Protein AF-A0A4V1UY03-F1 (afdb_monomer_lite)

Foldseek 3Di:
DDDDDDDDPDDDDDDDDDDDDDDDDDDDDDDDPPPPPPPVVNVVVVVLVVLVVVLLVLLVVVLVVVCVVPVVCNVVSVVVNVVVVVCCVPPNDSVNSVVSVVVSVVVVVVD

Sequence (111 aa):
MQYQTFMPWGNLQPAPSRSRGSRFGMPGEYGNPSFGVADPCEDLEERAALRWRSTVLRLSDHFTTAAASHPALAPILMEALGNALEQLLLFGRACDLDLLEEWLDIELNSM

Secondary structure (DSSP, 8-state):
------------PPPP-----------------------HHHHHHHHHHHHHHHHHHHHHHHHHHHHHH-GGGHHHHHHHHHHHHHHHHHH--HHHHHHHHHHHHHHHHH-

Structure (mmCIF, N/CA/C/O backbone):
data_AF-A0A4V1UY03-F1
#
_entry.id   AF-A0A4V1UY03-F1
#
loop_
_atom_site.group_PDB
_atom_site.id
_atom_site.type_symbol
_atom_site.label_atom_id
_atom_site.label_alt_id
_atom_site.label_comp_id
_atom_site.label_asym_id
_atom_site.label_entity_id
_atom_site.label_seq_id
_atom_site.pdbx_PDB_ins_code
_atom_site.Cartn_x
_atom_site.Cartn_y
_atom_site.Cartn_z
_atom_site.occupancy
_atom_site.B_iso_or_equiv
_atom_site.auth_seq_id
_atom_site.auth_comp_id
_atom_site.auth_asym_id
_atom_site.auth_atom_id
_atom_site.pdbx_PDB_model_num
ATOM 1 N N . MET A 1 1 ? 42.911 -3.764 23.937 1.00 41.59 1 MET A N 1
ATOM 2 C CA . MET A 1 1 ? 43.260 -3.970 22.517 1.00 41.59 1 MET A CA 1
ATOM 3 C C . MET A 1 1 ? 43.001 -2.662 21.792 1.00 41.59 1 MET A C 1
ATOM 5 O O . MET A 1 1 ? 41.868 -2.205 21.792 1.00 41.59 1 MET A O 1
ATOM 9 N N . GLN A 1 2 ? 44.064 -2.014 21.317 1.00 41.25 2 GLN A N 1
ATOM 10 C CA . GLN A 1 2 ? 44.018 -0.772 20.543 1.00 41.25 2 GLN A CA 1
ATOM 11 C C . GLN A 1 2 ? 44.034 -1.155 19.061 1.00 41.25 2 GLN A C 1
ATOM 13 O O . GLN A 1 2 ? 44.902 -1.932 18.665 1.00 41.25 2 GLN A O 1
ATOM 18 N N . TYR A 1 3 ? 43.104 -0.635 18.261 1.00 45.00 3 TYR A N 1
ATOM 19 C CA . TYR A 1 3 ? 43.168 -0.754 16.805 1.00 45.00 3 TYR A CA 1
ATOM 20 C C . TYR A 1 3 ? 43.557 0.590 16.197 1.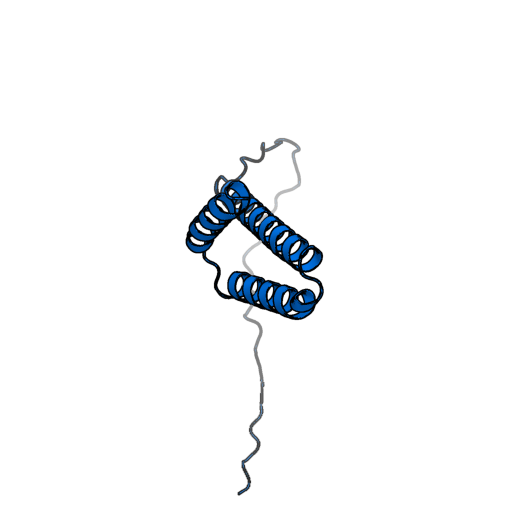00 45.00 3 TYR A C 1
ATOM 22 O O . TYR A 1 3 ? 43.054 1.643 16.585 1.00 45.00 3 TYR A O 1
ATOM 30 N N . GLN A 1 4 ? 44.537 0.502 15.304 1.00 44.59 4 GLN A N 1
ATOM 31 C CA . GLN A 1 4 ? 45.248 1.587 14.652 1.00 44.59 4 GLN A CA 1
ATOM 32 C C . GLN A 1 4 ? 44.372 2.366 13.667 1.00 44.59 4 GLN A C 1
ATOM 34 O O . GLN A 1 4 ? 43.564 1.807 12.930 1.00 44.59 4 GLN A O 1
ATOM 39 N N . THR A 1 5 ? 44.638 3.666 13.626 1.00 51.16 5 THR A N 1
ATOM 40 C CA . THR A 1 5 ? 44.282 4.626 12.583 1.00 51.16 5 THR A CA 1
ATOM 41 C C . THR A 1 5 ? 44.850 4.228 11.217 1.00 51.16 5 THR A C 1
ATOM 43 O O . THR A 1 5 ? 46.047 3.965 11.107 1.00 51.16 5 THR A O 1
ATOM 46 N N . PHE A 1 6 ? 44.034 4.311 10.162 1.00 38.25 6 PHE A N 1
ATOM 47 C CA . PHE A 1 6 ? 44.515 4.458 8.785 1.00 38.25 6 PHE A CA 1
ATOM 48 C C . PHE A 1 6 ? 43.572 5.380 7.991 1.00 38.25 6 PHE A C 1
ATOM 50 O O . PHE A 1 6 ? 42.432 5.034 7.700 1.00 38.25 6 PHE A O 1
ATOM 57 N N . MET A 1 7 ? 44.056 6.575 7.654 1.00 50.88 7 MET A N 1
ATOM 58 C CA . MET A 1 7 ? 43.603 7.387 6.516 1.00 50.88 7 MET A CA 1
ATOM 59 C C . MET A 1 7 ? 44.858 7.646 5.670 1.00 50.88 7 MET A C 1
ATOM 61 O O . MET A 1 7 ? 45.923 7.839 6.264 1.00 50.88 7 MET A O 1
ATOM 65 N N . PRO A 1 8 ? 44.786 7.635 4.323 1.00 47.75 8 PRO A N 1
ATOM 66 C CA . PRO A 1 8 ? 44.469 8.886 3.626 1.00 47.75 8 PRO A CA 1
ATOM 67 C C . PRO A 1 8 ? 43.743 8.707 2.275 1.00 47.75 8 PRO A C 1
ATOM 69 O O . PRO A 1 8 ? 44.220 8.016 1.377 1.00 47.75 8 PRO A O 1
ATOM 72 N N . TRP A 1 9 ? 42.651 9.447 2.066 1.00 45.97 9 TRP A N 1
ATOM 73 C CA . TRP A 1 9 ? 42.209 9.808 0.714 1.00 45.97 9 TRP A CA 1
ATOM 74 C C . TRP A 1 9 ? 43.135 10.908 0.181 1.00 45.97 9 TRP A C 1
ATOM 76 O O . TRP A 1 9 ? 42.843 12.098 0.270 1.00 45.97 9 TRP A O 1
ATOM 86 N N . GLY A 1 10 ? 44.306 10.494 -0.302 1.00 39.38 10 GLY A N 1
ATOM 87 C CA . GLY A 1 10 ? 45.231 11.324 -1.059 1.00 39.38 10 GLY A CA 1
ATOM 88 C C . GLY A 1 10 ? 45.064 11.087 -2.560 1.00 39.38 10 GLY A C 1
ATOM 89 O O . GLY A 1 10 ? 45.172 9.957 -3.021 1.00 39.38 10 GLY A O 1
ATOM 90 N N . ASN A 1 11 ? 44.879 12.179 -3.304 1.00 50.97 11 ASN A N 1
ATOM 91 C CA . ASN A 1 11 ? 45.186 12.333 -4.731 1.00 50.97 11 ASN A CA 1
ATOM 92 C C . ASN A 1 11 ? 44.373 11.506 -5.744 1.00 50.97 11 ASN A C 1
ATOM 94 O O . ASN A 1 11 ? 44.907 10.621 -6.410 1.00 50.97 11 ASN A O 1
ATOM 98 N N . LEU A 1 12 ? 43.126 11.909 -6.002 1.00 47.72 12 LEU A N 1
ATOM 99 C CA . LEU A 1 12 ? 42.528 11.693 -7.325 1.00 47.72 12 LEU A CA 1
ATOM 100 C C . LEU A 1 12 ? 42.958 12.842 -8.251 1.00 47.72 12 LEU A C 1
ATOM 102 O O . LEU A 1 12 ? 42.433 13.951 -8.182 1.00 47.72 12 LEU A O 1
ATOM 106 N N . GLN A 1 13 ? 43.967 12.581 -9.085 1.00 51.75 13 GLN A N 1
ATOM 107 C CA . GLN A 1 13 ? 44.344 13.442 -10.211 1.00 51.75 13 GLN A CA 1
ATOM 108 C C . GLN A 1 13 ? 43.177 13.543 -11.213 1.00 51.75 13 GLN A C 1
ATOM 110 O O . GLN A 1 13 ? 42.614 12.509 -11.575 1.00 51.75 13 GLN A O 1
ATOM 115 N N . PRO A 1 14 ? 42.833 14.734 -11.738 1.00 51.75 14 PRO A N 1
ATOM 116 C CA . PRO A 1 14 ? 41.970 14.824 -12.910 1.00 51.75 14 PRO A CA 1
ATOM 117 C C . PRO A 1 14 ? 42.729 14.371 -14.170 1.00 51.75 14 PRO A C 1
ATOM 119 O O . PRO A 1 14 ? 43.895 14.714 -14.374 1.00 51.75 14 PRO A O 1
ATOM 122 N N . ALA A 1 15 ? 42.058 13.582 -15.012 1.00 49.19 15 ALA A N 1
ATOM 123 C CA . ALA A 1 15 ? 42.588 13.060 -16.271 1.00 49.19 15 ALA A CA 1
ATOM 124 C C . ALA A 1 15 ? 43.007 14.188 -17.247 1.00 49.19 15 ALA A C 1
ATOM 126 O O . ALA A 1 15 ? 42.373 15.247 -17.269 1.00 49.19 15 ALA A O 1
ATOM 127 N N . PRO A 1 16 ? 44.046 13.986 -18.082 1.00 46.06 16 PRO A N 1
ATOM 128 C CA . PRO A 1 16 ? 44.552 15.024 -18.971 1.00 46.06 16 PRO A CA 1
ATOM 129 C C . PRO A 1 16 ? 43.567 15.367 -20.097 1.00 46.06 16 PRO A C 1
ATOM 131 O O . PRO A 1 16 ? 43.056 14.503 -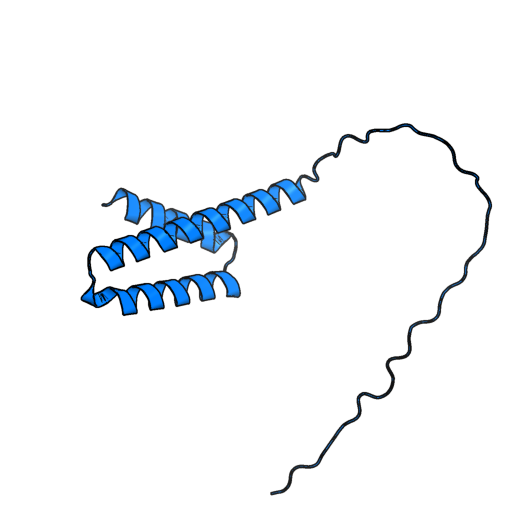20.813 1.00 46.06 16 PRO A O 1
ATOM 134 N N . SER A 1 17 ? 43.364 16.670 -20.278 1.00 46.47 17 SER A N 1
ATOM 135 C CA . SER A 1 17 ? 42.612 17.299 -21.357 1.00 46.47 17 SER A CA 1
ATOM 136 C C . SER A 1 17 ? 43.271 17.030 -22.712 1.00 46.47 17 SER A C 1
ATOM 138 O O . SER A 1 17 ? 44.363 17.504 -23.021 1.00 46.47 17 SER A O 1
ATOM 140 N N . ARG A 1 18 ? 42.590 16.259 -23.566 1.00 42.03 18 ARG A N 1
ATOM 141 C CA . ARG A 1 18 ? 43.034 16.007 -24.939 1.00 42.03 18 ARG A CA 1
ATOM 142 C C . ARG A 1 18 ? 42.585 17.158 -25.837 1.00 42.03 18 ARG A C 1
ATOM 144 O O . ARG A 1 18 ? 41.465 17.177 -26.336 1.00 42.03 18 ARG A O 1
ATOM 151 N N . SER A 1 19 ? 43.474 18.119 -26.052 1.00 46.69 19 SER A N 1
ATOM 152 C CA . SER A 1 19 ? 43.321 19.154 -27.075 1.00 46.69 19 SER A CA 1
ATOM 153 C C . SER A 1 19 ? 43.442 18.519 -28.465 1.00 46.69 19 SER 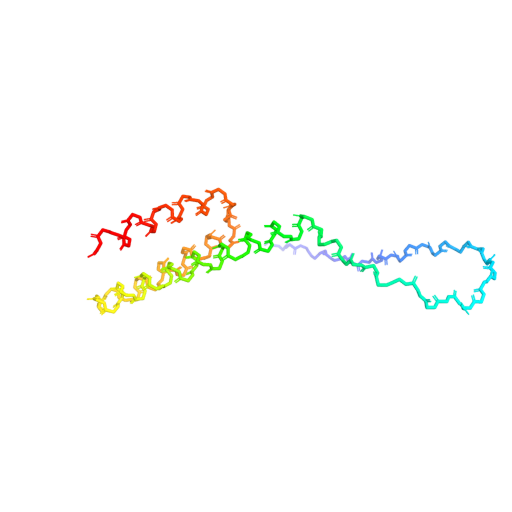A C 1
ATOM 155 O O . SER A 1 19 ? 44.483 17.952 -28.802 1.00 46.69 19 SER A O 1
ATOM 157 N N . ARG A 1 20 ? 42.408 18.630 -29.306 1.00 44.28 20 ARG A N 1
ATOM 158 C CA . ARG A 1 20 ? 42.534 18.368 -30.746 1.00 44.28 20 ARG A CA 1
ATOM 159 C C . ARG A 1 20 ? 41.754 19.403 -31.553 1.00 44.28 20 ARG A C 1
ATOM 161 O O . ARG A 1 20 ? 40.549 19.298 -31.704 1.00 44.28 20 ARG A O 1
ATOM 168 N N . GLY A 1 21 ? 42.502 20.369 -32.081 1.00 39.38 21 GLY A N 1
ATOM 169 C CA . GLY A 1 21 ? 42.364 20.850 -33.458 1.00 39.38 21 GLY A CA 1
ATOM 170 C C . GL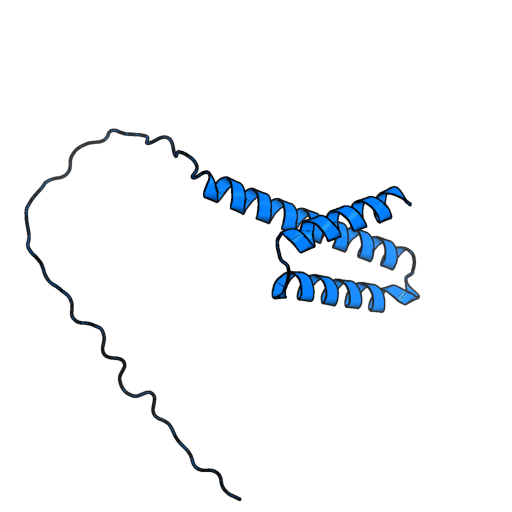Y A 1 21 ? 41.060 21.537 -33.866 1.00 39.38 21 GLY A C 1
ATOM 171 O O . GLY A 1 21 ? 40.159 20.909 -34.401 1.00 39.38 21 GLY A O 1
ATOM 172 N N . SER A 1 22 ? 41.077 22.860 -33.725 1.00 48.16 22 SER A N 1
ATOM 173 C CA . SER A 1 22 ? 40.411 23.884 -34.543 1.00 48.16 22 SER A CA 1
ATOM 174 C C . SER A 1 22 ? 40.010 23.481 -35.979 1.00 48.16 22 SER A C 1
ATOM 176 O O . SER A 1 22 ? 40.867 23.046 -36.753 1.00 48.16 22 SER A O 1
ATOM 178 N N . ARG A 1 23 ? 38.762 23.778 -36.384 1.00 45.34 23 ARG A N 1
ATOM 179 C CA . ARG A 1 23 ? 38.454 24.333 -37.718 1.00 45.34 23 ARG A CA 1
ATOM 180 C C . ARG A 1 23 ? 37.103 25.074 -37.717 1.00 45.34 23 ARG A C 1
ATOM 182 O O . ARG A 1 23 ? 36.094 24.546 -37.274 1.00 45.34 23 ARG A O 1
ATOM 189 N N . PHE A 1 24 ? 37.149 26.306 -38.216 1.00 46.75 24 PHE A N 1
ATOM 190 C CA . PHE A 1 24 ? 36.071 27.266 -38.474 1.00 46.75 24 PHE A CA 1
ATOM 191 C C . PHE A 1 24 ? 34.762 26.696 -39.063 1.00 46.75 24 PHE A C 1
ATOM 193 O O . PHE A 1 24 ? 34.807 25.881 -39.982 1.00 46.75 24 PHE A O 1
ATOM 200 N N . GLY A 1 25 ? 33.631 27.278 -38.638 1.00 37.41 25 GLY A N 1
ATOM 201 C CA . GLY A 1 25 ? 32.326 27.258 -39.315 1.00 37.41 25 GLY A CA 1
ATOM 202 C C . GLY A 1 25 ? 31.309 28.159 -38.590 1.00 37.41 25 GLY A C 1
ATOM 203 O O . GLY A 1 25 ? 30.967 27.890 -37.446 1.00 37.41 25 GLY A O 1
ATOM 204 N N . MET A 1 26 ? 30.904 29.260 -39.230 1.00 44.62 26 MET A N 1
ATOM 205 C CA . MET A 1 26 ? 29.941 30.284 -38.770 1.00 44.62 26 MET A CA 1
ATOM 206 C C . MET A 1 26 ? 28.490 29.754 -38.635 1.00 44.62 26 MET A C 1
ATOM 208 O O . MET A 1 26 ? 28.194 28.693 -39.184 1.00 44.62 26 MET A O 1
ATOM 212 N N . PRO A 1 27 ? 27.578 30.483 -37.949 1.00 48.69 27 PRO A N 1
ATOM 213 C CA . PRO A 1 27 ? 26.224 30.027 -37.641 1.00 48.69 27 PRO A CA 1
ATOM 214 C C . PRO A 1 27 ? 25.237 30.294 -38.791 1.00 48.69 27 PRO A C 1
ATOM 216 O O . PRO A 1 27 ? 25.101 31.417 -39.271 1.00 48.69 27 PRO A O 1
ATOM 219 N N . GLY A 1 28 ? 24.517 29.252 -39.182 1.00 41.59 28 GLY A N 1
ATOM 220 C CA . GLY A 1 28 ? 23.368 29.232 -40.090 1.00 41.59 28 GLY A CA 1
ATOM 221 C C . GLY A 1 28 ? 22.902 27.774 -40.140 1.00 41.59 28 GLY A C 1
ATOM 222 O O . GLY A 1 28 ? 23.734 26.880 -40.100 1.00 41.59 28 GLY A O 1
ATOM 223 N N . GLU A 1 29 ? 21.636 27.399 -40.104 1.00 41.47 29 GLU A N 1
ATOM 224 C CA . GLU A 1 29 ? 20.386 28.076 -40.398 1.00 41.47 29 GLU A CA 1
ATOM 225 C C . GLU A 1 29 ? 19.284 27.410 -39.556 1.00 41.47 29 GLU A C 1
ATOM 227 O O . GLU A 1 29 ? 19.388 26.251 -39.150 1.00 41.47 29 GLU A O 1
ATOM 232 N N . TYR A 1 30 ? 18.211 28.154 -39.302 1.00 52.69 30 TYR A N 1
ATOM 233 C CA . TYR A 1 30 ? 16.942 27.619 -38.825 1.00 52.69 30 TYR A CA 1
ATOM 234 C C . TYR A 1 30 ? 16.407 26.587 -39.824 1.00 52.69 30 TYR A C 1
ATOM 236 O O . TYR A 1 30 ? 16.205 26.925 -40.988 1.00 52.69 30 TYR A O 1
ATOM 244 N N . GLY A 1 31 ? 16.112 25.364 -39.375 1.00 39.81 31 GLY A N 1
ATOM 245 C CA . GLY A 1 31 ? 15.377 24.421 -40.218 1.00 39.81 31 GLY A CA 1
ATOM 246 C C . GLY A 1 31 ? 15.482 22.950 -39.842 1.00 39.81 31 GLY A C 1
ATOM 247 O O . GLY A 1 31 ? 16.007 22.168 -40.623 1.00 39.81 31 GLY A O 1
ATOM 248 N N . ASN A 1 32 ? 14.932 22.557 -38.692 1.00 44.34 32 ASN A N 1
ATOM 249 C CA . ASN A 1 32 ? 14.082 21.363 -38.633 1.00 44.34 32 ASN A CA 1
ATOM 250 C C . ASN A 1 32 ? 13.370 21.306 -37.274 1.00 44.34 32 ASN A C 1
ATOM 252 O O . ASN A 1 32 ? 14.051 21.186 -36.254 1.00 44.34 32 ASN A O 1
ATOM 256 N N . PRO A 1 33 ? 12.027 21.341 -37.202 1.00 45.12 33 PRO A N 1
ATOM 257 C CA . 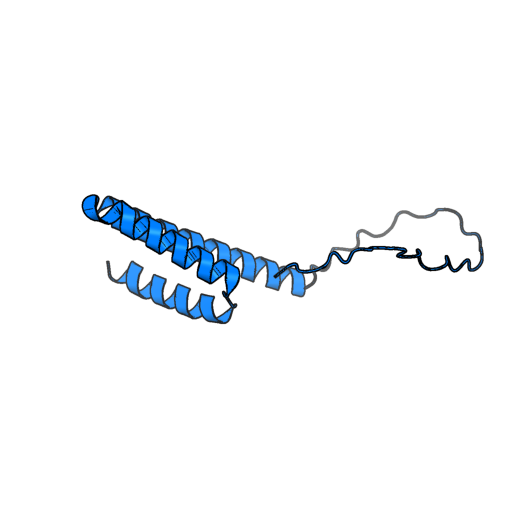PRO A 1 33 ? 11.355 20.678 -36.106 1.00 45.12 33 PRO A CA 1
ATOM 258 C C . PRO A 1 33 ? 11.535 19.186 -36.379 1.00 45.12 33 PRO A C 1
ATOM 260 O O . PRO A 1 33 ? 10.730 18.567 -37.075 1.00 45.12 33 PRO A O 1
ATOM 263 N N . SER A 1 34 ? 12.640 18.620 -35.893 1.00 48.47 34 SER A N 1
ATOM 264 C CA . SER A 1 34 ? 12.717 17.181 -35.693 1.00 48.47 34 SER A CA 1
ATOM 265 C C . SER A 1 34 ? 11.542 16.849 -34.787 1.00 48.47 34 SER A C 1
ATOM 267 O O . SER A 1 34 ? 11.584 17.126 -33.590 1.00 48.47 34 SER A O 1
ATOM 269 N N . PHE A 1 35 ? 10.453 16.363 -35.385 1.00 47.50 35 PHE A N 1
ATOM 270 C CA . PHE A 1 35 ? 9.415 15.644 -34.673 1.00 47.50 35 PHE A CA 1
ATOM 271 C C . PHE A 1 35 ? 10.161 14.669 -33.775 1.00 47.50 35 PHE A C 1
ATOM 273 O O . PHE A 1 35 ? 10.898 13.822 -34.283 1.00 47.50 35 PHE A O 1
ATOM 280 N N . GLY A 1 36 ? 10.061 14.883 -32.462 1.00 49.47 36 GLY A N 1
ATOM 281 C CA . GLY A 1 36 ? 10.586 13.956 -31.480 1.00 49.47 36 GLY A CA 1
ATOM 282 C C . GLY A 1 36 ? 9.947 12.618 -31.788 1.00 49.47 36 GLY A C 1
ATOM 283 O O . GLY A 1 36 ? 8.759 12.424 -31.543 1.00 49.47 36 GLY A O 1
ATOM 284 N N . VAL A 1 37 ? 10.708 11.738 -32.430 1.00 54.25 37 VAL A N 1
ATOM 285 C CA . VAL A 1 37 ? 10.395 10.322 -32.433 1.00 54.25 37 VAL A CA 1
ATOM 286 C C . VAL A 1 37 ? 10.577 9.965 -30.972 1.00 54.25 37 VAL A C 1
ATOM 288 O O . VAL A 1 37 ? 11.716 9.887 -30.521 1.00 54.25 37 VAL A O 1
ATOM 291 N N . ALA A 1 38 ? 9.468 9.931 -30.225 1.00 55.09 38 ALA A N 1
ATOM 292 C CA . ALA A 1 38 ? 9.461 9.422 -28.864 1.00 55.09 38 ALA A CA 1
ATOM 293 C C . ALA A 1 38 ? 10.227 8.105 -28.916 1.00 55.09 38 ALA A C 1
ATOM 295 O O . ALA A 1 38 ? 9.913 7.237 -29.741 1.00 55.09 38 ALA A O 1
ATOM 296 N N . ASP A 1 39 ? 11.324 8.035 -28.169 1.00 54.50 39 ASP A N 1
ATOM 297 C CA . ASP A 1 39 ? 12.143 6.841 -28.169 1.00 54.50 39 ASP A CA 1
ATOM 298 C C . ASP A 1 39 ? 11.219 5.738 -27.632 1.00 54.50 39 ASP A C 1
ATOM 300 O O . ASP A 1 39 ? 10.690 5.891 -26.529 1.00 54.50 39 ASP A O 1
ATOM 304 N N . PRO A 1 40 ? 10.942 4.643 -28.365 1.00 57.56 40 PRO A N 1
ATOM 305 C CA . PRO A 1 40 ? 10.016 3.605 -27.899 1.00 57.56 40 PRO A CA 1
ATOM 306 C C . PRO A 1 40 ? 10.436 3.003 -26.545 1.00 57.56 40 PRO A C 1
ATOM 308 O O . PRO A 1 40 ? 9.647 2.318 -25.898 1.00 57.56 40 PRO A O 1
ATOM 311 N N . CYS A 1 41 ? 11.677 3.261 -26.116 1.00 57.03 41 CYS A N 1
ATOM 312 C CA . CYS A 1 41 ? 12.190 2.977 -24.784 1.00 57.03 41 CYS A CA 1
ATOM 313 C C . CYS A 1 41 ? 11.630 3.914 -23.691 1.00 57.03 41 CYS A C 1
ATOM 315 O O . CYS A 1 41 ? 11.260 3.418 -22.630 1.00 57.03 41 CYS A O 1
ATOM 317 N N . GLU A 1 42 ? 11.510 5.226 -23.939 1.00 59.88 42 GLU A N 1
ATOM 318 C CA . GLU A 1 42 ? 10.909 6.184 -22.989 1.00 59.88 42 GLU A CA 1
ATOM 319 C C . GLU A 1 42 ? 9.431 5.854 -22.746 1.00 59.88 42 GLU A C 1
ATOM 321 O O . GLU A 1 42 ? 8.986 5.809 -21.599 1.00 59.88 42 GLU A O 1
ATOM 326 N N . ASP A 1 43 ? 8.698 5.493 -23.804 1.00 68.56 43 ASP A N 1
ATOM 327 C CA . ASP A 1 43 ? 7.291 5.081 -23.705 1.00 68.56 43 ASP A CA 1
ATOM 328 C C . ASP A 1 43 ? 7.110 3.806 -22.853 1.00 68.56 43 ASP A C 1
ATOM 330 O O . ASP A 1 43 ? 6.085 3.622 -22.189 1.00 68.56 43 ASP A O 1
ATOM 334 N N . LEU A 1 44 ? 8.089 2.893 -22.857 1.00 66.38 44 LEU A N 1
ATOM 335 C CA . LEU A 1 44 ? 8.050 1.668 -22.049 1.00 66.38 44 LEU A CA 1
ATOM 336 C C . LEU A 1 44 ? 8.358 1.946 -20.573 1.00 66.38 44 LEU A C 1
ATOM 338 O O . LEU A 1 44 ? 7.681 1.399 -19.698 1.00 66.38 44 LEU A O 1
ATOM 342 N N . GLU A 1 45 ? 9.341 2.802 -20.293 1.00 74.25 45 GLU A N 1
ATOM 343 C CA . GLU A 1 45 ? 9.698 3.204 -18.929 1.00 74.25 45 GLU A CA 1
ATOM 344 C C . GLU A 1 45 ? 8.592 4.039 -18.275 1.00 74.25 45 GLU A C 1
ATOM 346 O O . GLU A 1 45 ? 8.228 3.785 -17.124 1.00 74.25 45 GLU A O 1
ATOM 351 N N . GLU A 1 46 ? 7.982 4.967 -19.017 1.00 79.31 46 GLU A N 1
ATOM 352 C CA . GLU A 1 46 ? 6.857 5.766 -18.529 1.00 79.31 46 GLU A CA 1
ATOM 353 C C . GLU A 1 46 ? 5.652 4.879 -18.196 1.00 79.31 46 GLU A C 1
ATOM 355 O O . GLU A 1 46 ? 5.059 4.992 -17.119 1.00 79.31 46 GLU A O 1
ATOM 360 N N . ARG A 1 47 ? 5.315 3.922 -19.069 1.00 80.38 47 ARG A N 1
ATOM 361 C CA . ARG A 1 47 ? 4.234 2.963 -18.799 1.00 80.38 47 ARG A CA 1
ATOM 362 C C . ARG A 1 47 ? 4.521 2.095 -17.582 1.00 80.38 47 ARG A C 1
ATOM 364 O O . ARG A 1 47 ? 3.608 1.856 -16.791 1.00 80.38 47 ARG A O 1
ATOM 371 N N . ALA A 1 48 ? 5.758 1.639 -17.406 1.00 78.12 48 ALA A N 1
ATOM 372 C CA . ALA A 1 48 ? 6.148 0.887 -16.219 1.00 78.12 48 ALA A CA 1
ATOM 373 C C . ALA A 1 48 ? 6.017 1.745 -14.949 1.00 78.12 48 ALA A C 1
ATOM 375 O O . ALA A 1 48 ? 5.442 1.288 -13.962 1.00 78.12 48 ALA A O 1
ATOM 376 N N . ALA A 1 49 ? 6.465 3.002 -14.985 1.00 81.00 49 ALA A N 1
ATOM 377 C CA . ALA A 1 49 ? 6.340 3.937 -13.869 1.00 81.00 49 ALA A CA 1
ATOM 378 C C . ALA A 1 49 ? 4.872 4.227 -13.506 1.00 81.00 49 ALA A C 1
ATOM 380 O O . ALA A 1 49 ? 4.515 4.277 -12.326 1.00 81.00 49 ALA A O 1
ATOM 381 N N . LEU A 1 50 ? 3.998 4.372 -14.507 1.00 86.12 50 LEU A N 1
ATOM 382 C CA . LEU A 1 50 ? 2.562 4.565 -14.298 1.00 86.12 50 LEU A CA 1
ATOM 383 C C . LEU A 1 50 ? 1.899 3.342 -13.660 1.00 86.12 50 LEU A C 1
ATOM 385 O O . LEU A 1 50 ? 1.080 3.510 -12.753 1.00 86.12 50 LEU A O 1
ATOM 389 N N . ARG A 1 51 ? 2.274 2.128 -14.080 1.00 86.44 51 ARG A N 1
ATOM 390 C CA . ARG A 1 51 ? 1.801 0.889 -13.445 1.00 86.44 51 ARG A CA 1
ATOM 391 C C . ARG A 1 51 ? 2.253 0.806 -11.990 1.00 86.44 51 ARG A C 1
ATOM 393 O O . ARG A 1 51 ? 1.413 0.684 -11.106 1.00 86.44 51 ARG A O 1
ATOM 400 N N . TRP A 1 52 ? 3.544 1.021 -11.727 1.00 85.12 52 TRP A N 1
ATOM 401 C CA . TRP A 1 52 ? 4.090 1.092 -10.366 1.00 85.12 52 TRP A CA 1
ATOM 402 C C . TRP A 1 52 ? 3.316 2.061 -9.475 1.00 85.12 52 TRP A C 1
ATOM 404 O O . TRP A 1 52 ? 2.896 1.712 -8.371 1.00 85.12 52 TRP A O 1
ATOM 414 N N . ARG A 1 53 ? 3.072 3.273 -9.977 1.00 88.81 53 ARG A N 1
ATOM 415 C CA . ARG A 1 53 ? 2.302 4.285 -9.258 1.00 88.81 53 ARG A CA 1
ATOM 416 C C . ARG A 1 53 ? 0.870 3.829 -8.983 1.00 88.81 53 ARG A C 1
ATOM 418 O O . ARG A 1 53 ? 0.378 4.038 -7.876 1.00 88.81 53 ARG A O 1
ATOM 425 N N . SER A 1 54 ? 0.200 3.239 -9.971 1.00 90.81 54 SER A N 1
ATOM 426 C CA . SER A 1 54 ? -1.170 2.742 -9.820 1.00 90.81 54 SER A CA 1
ATOM 427 C C . SER A 1 54 ? -1.254 1.670 -8.733 1.00 90.81 54 SER A 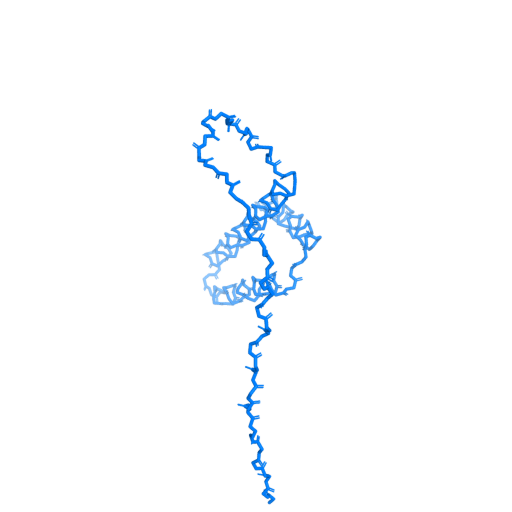C 1
ATOM 429 O O . SER A 1 54 ? -2.070 1.787 -7.820 1.00 90.81 54 SER A O 1
ATOM 431 N N . THR A 1 55 ? -0.355 0.690 -8.765 1.00 88.50 55 THR A N 1
ATOM 432 C CA . THR A 1 55 ? -0.309 -0.414 -7.800 1.00 88.50 55 THR A CA 1
ATOM 433 C C . THR A 1 55 ? -0.072 0.076 -6.376 1.00 88.50 55 THR A C 1
ATOM 435 O O . THR A 1 55 ? -0.787 -0.328 -5.460 1.00 88.50 55 THR A O 1
ATOM 438 N N . VAL A 1 56 ? 0.860 1.015 -6.180 1.00 90.06 56 VAL A N 1
ATOM 439 C CA . VAL A 1 56 ? 1.117 1.630 -4.865 1.00 90.06 56 VAL A CA 1
ATOM 440 C C . VAL A 1 56 ? -0.121 2.348 -4.327 1.00 90.06 56 VAL A C 1
ATOM 442 O O . VAL A 1 56 ? -0.458 2.197 -3.152 1.00 90.06 56 VAL A O 1
ATOM 445 N N . LEU A 1 57 ? -0.819 3.114 -5.169 1.00 92.56 57 LEU A N 1
ATOM 446 C CA . LEU A 1 57 ? -2.041 3.810 -4.760 1.00 92.56 57 LEU A CA 1
ATOM 447 C C . LEU A 1 57 ? -3.147 2.828 -4.368 1.00 92.56 57 LEU A C 1
ATOM 449 O O . LEU A 1 57 ? -3.771 3.012 -3.327 1.00 92.56 57 LEU A O 1
ATOM 453 N N . ARG A 1 58 ? -3.348 1.765 -5.154 1.00 93.06 58 ARG A N 1
ATOM 454 C CA . ARG A 1 58 ? -4.339 0.718 -4.864 1.00 93.06 58 ARG A CA 1
ATOM 455 C C . ARG A 1 58 ? -4.042 -0.013 -3.555 1.00 93.06 58 ARG A C 1
ATOM 457 O O . ARG A 1 58 ? -4.946 -0.212 -2.751 1.00 93.06 58 ARG A O 1
ATOM 464 N N . LEU A 1 59 ? -2.778 -0.360 -3.315 1.00 92.31 59 LEU A N 1
ATOM 465 C CA . LEU A 1 59 ? -2.344 -0.966 -2.056 1.00 92.31 59 LEU A CA 1
ATOM 466 C C . LEU A 1 59 ? -2.626 -0.023 -0.876 1.00 92.31 59 LEU A C 1
ATOM 468 O O . LEU A 1 59 ? -3.181 -0.431 0.140 1.00 92.31 59 LEU A O 1
ATOM 472 N N . SER A 1 60 ? -2.287 1.257 -1.034 1.00 93.56 60 SER A N 1
ATOM 473 C CA . SER A 1 60 ? -2.469 2.264 0.014 1.00 93.56 60 SER A CA 1
ATOM 474 C C . SER A 1 60 ? -3.946 2.455 0.366 1.00 93.56 60 SER A C 1
ATOM 476 O O . SER A 1 60 ? -4.293 2.539 1.545 1.00 93.56 60 SER A O 1
ATOM 478 N N . ASP A 1 61 ? -4.819 2.483 -0.642 1.00 94.25 61 ASP A N 1
ATOM 479 C CA . ASP A 1 61 ? -6.267 2.608 -0.469 1.00 94.25 61 ASP A CA 1
ATOM 480 C C . ASP A 1 61 ? -6.867 1.381 0.232 1.00 94.25 61 ASP A C 1
ATOM 482 O O . ASP A 1 61 ? -7.634 1.520 1.188 1.00 94.25 61 ASP A O 1
ATOM 486 N N . HIS A 1 62 ? -6.435 0.175 -0.155 1.00 92.19 62 HIS A N 1
ATOM 487 C CA . HIS A 1 62 ? -6.871 -1.071 0.475 1.00 92.19 62 HIS A CA 1
ATOM 488 C C . HIS A 1 62 ? -6.523 -1.108 1.972 1.00 92.19 62 HIS A C 1
ATOM 490 O O . HIS A 1 62 ? -7.395 -1.329 2.815 1.00 92.19 62 HIS A O 1
ATOM 496 N N . PHE A 1 63 ? -5.269 -0.816 2.330 1.00 94.06 63 PHE A N 1
ATOM 497 C CA . PHE A 1 63 ? -4.837 -0.787 3.731 1.00 94.06 63 PHE A CA 1
ATOM 498 C C . PHE A 1 63 ? -5.509 0.333 4.532 1.00 94.06 63 PHE A C 1
ATOM 500 O O . PHE A 1 63 ? -5.891 0.118 5.683 1.00 94.06 63 PHE A O 1
ATOM 507 N N . THR A 1 64 ? -5.711 1.506 3.928 1.00 93.75 64 THR A N 1
ATOM 508 C CA . THR A 1 64 ? -6.416 2.622 4.578 1.00 93.75 64 THR A CA 1
ATOM 509 C C . THR A 1 64 ? -7.879 2.264 4.848 1.00 93.75 64 THR A C 1
ATOM 511 O O . THR A 1 64 ? -8.384 2.511 5.943 1.00 93.75 64 THR A O 1
ATOM 514 N N . THR A 1 65 ? -8.546 1.608 3.897 1.00 94.31 65 THR A N 1
ATOM 515 C CA . THR A 1 65 ? -9.929 1.129 4.040 1.00 94.31 65 THR A CA 1
ATOM 516 C C . THR A 1 65 ? -10.041 0.037 5.106 1.00 94.31 65 THR A C 1
ATOM 518 O O . THR A 1 65 ? -10.935 0.077 5.959 1.00 94.31 65 THR A O 1
ATOM 521 N N . ALA A 1 66 ? -9.097 -0.907 5.128 1.00 92.19 66 ALA A N 1
ATOM 522 C CA . ALA A 1 66 ? -9.022 -1.937 6.159 1.00 92.19 66 ALA A CA 1
ATOM 523 C C . ALA A 1 66 ? -8.799 -1.332 7.557 1.00 92.19 66 ALA A C 1
ATOM 525 O O . ALA A 1 66 ? -9.457 -1.743 8.518 1.00 92.19 66 ALA A O 1
ATOM 526 N N . ALA A 1 67 ? -7.931 -0.320 7.667 1.00 94.62 67 ALA A N 1
ATOM 527 C CA . ALA A 1 67 ? -7.648 0.394 8.911 1.00 94.62 67 ALA A CA 1
ATOM 528 C C . ALA A 1 67 ? -8.851 1.212 9.401 1.00 94.62 67 ALA A C 1
ATOM 530 O O . ALA A 1 67 ? -9.134 1.223 10.600 1.00 94.62 67 ALA A O 1
ATOM 531 N N . ALA A 1 68 ? -9.594 1.842 8.487 1.00 94.44 68 ALA A N 1
ATOM 532 C CA . ALA A 1 68 ? -10.836 2.540 8.809 1.00 94.44 68 ALA A CA 1
ATOM 533 C C . ALA A 1 68 ? -11.920 1.576 9.322 1.00 94.44 68 ALA A C 1
ATOM 535 O O . ALA A 1 68 ? -12.649 1.904 10.258 1.00 94.44 68 ALA A O 1
ATOM 536 N N . SER A 1 69 ? -11.987 0.370 8.749 1.00 95.56 69 SER A N 1
ATOM 537 C CA . SER A 1 69 ? -12.939 -0.675 9.150 1.00 95.56 69 SER A CA 1
ATOM 538 C C . SER A 1 69 ? -12.564 -1.344 10.479 1.00 95.56 69 SER A C 1
ATOM 540 O O . SER A 1 69 ? -13.442 -1.794 11.214 1.00 95.56 69 SER A O 1
ATOM 542 N N . HIS A 1 70 ? -11.272 -1.372 10.825 1.00 94.00 70 HIS A N 1
ATOM 543 C CA . HIS A 1 70 ? -10.753 -1.989 12.049 1.00 94.00 70 HIS A CA 1
ATOM 544 C C . HIS A 1 70 ? -9.821 -1.033 12.816 1.00 94.00 70 HIS A C 1
ATOM 546 O O . HIS A 1 70 ? -8.603 -1.239 12.834 1.00 94.00 70 HIS A O 1
ATOM 552 N N . PRO A 1 71 ? -10.362 -0.024 13.532 1.00 93.75 71 PRO A N 1
ATOM 553 C CA . PRO A 1 71 ? -9.551 1.007 14.190 1.00 93.75 71 PRO A CA 1
ATOM 554 C C . PRO A 1 71 ? -8.529 0.459 15.194 1.00 93.75 71 PRO A C 1
ATOM 556 O O . PRO A 1 71 ? -7.440 1.006 15.338 1.00 93.75 71 PRO A O 1
ATOM 559 N N . ALA A 1 72 ? -8.852 -0.651 15.867 1.00 96.25 72 ALA A N 1
ATOM 560 C CA . ALA A 1 72 ? -7.947 -1.309 16.810 1.00 96.25 72 ALA A CA 1
ATOM 561 C C . ALA A 1 72 ? -6.704 -1.923 16.136 1.00 96.25 72 ALA A C 1
ATOM 563 O O . ALA A 1 72 ? -5.675 -2.085 16.785 1.00 96.25 72 ALA A O 1
ATOM 564 N N . LEU A 1 73 ? -6.794 -2.256 14.844 1.00 95.44 73 LEU A N 1
ATOM 565 C CA . LEU A 1 73 ? -5.708 -2.833 14.048 1.00 95.44 73 LEU A CA 1
ATOM 566 C C . LEU A 1 73 ? -5.019 -1.797 13.153 1.00 95.44 73 LEU A C 1
ATOM 568 O O . LEU A 1 73 ? -4.010 -2.119 12.531 1.00 95.44 73 LEU A O 1
ATOM 572 N N . ALA A 1 74 ? -5.518 -0.558 13.104 1.00 95.00 74 ALA A N 1
ATOM 573 C CA . ALA A 1 74 ? -4.985 0.492 12.242 1.00 95.00 74 ALA A CA 1
ATOM 574 C C . ALA A 1 74 ? -3.460 0.696 12.371 1.00 95.00 74 ALA A C 1
ATOM 576 O O . ALA A 1 74 ? -2.809 0.777 11.331 1.00 95.00 74 ALA A O 1
ATOM 577 N N . PRO A 1 75 ? -2.842 0.705 13.574 1.00 96.56 75 PRO A N 1
ATOM 578 C CA . PRO A 1 75 ? -1.387 0.836 13.683 1.00 96.56 75 PRO A CA 1
ATOM 579 C C . PRO A 1 75 ? -0.634 -0.303 12.985 1.00 96.56 75 PRO A C 1
ATOM 581 O O . PRO A 1 75 ? 0.318 -0.055 12.254 1.00 96.56 75 PRO A O 1
ATOM 584 N N . ILE A 1 76 ? -1.113 -1.538 13.160 1.00 96.81 76 ILE A N 1
ATOM 585 C CA . ILE A 1 76 ? -0.507 -2.745 12.581 1.00 96.81 76 ILE A CA 1
ATOM 586 C C . ILE A 1 76 ? -0.664 -2.734 11.058 1.00 96.81 76 ILE A C 1
ATOM 588 O O . ILE A 1 76 ? 0.274 -3.052 10.335 1.00 96.81 76 ILE A O 1
ATOM 592 N N . LEU A 1 77 ? -1.839 -2.340 10.563 1.00 95.12 77 LEU A N 1
ATOM 593 C CA . LEU A 1 77 ? -2.113 -2.250 9.130 1.00 95.12 77 LEU A CA 1
ATOM 594 C C . LEU A 1 77 ? -1.243 -1.183 8.455 1.00 95.12 77 LEU A C 1
ATOM 596 O O . LEU A 1 77 ? -0.680 -1.441 7.396 1.00 95.12 77 LEU A O 1
ATOM 600 N N . MET A 1 78 ? -1.072 -0.015 9.075 1.00 95.62 78 MET A N 1
ATOM 601 C CA . MET A 1 78 ? -0.221 1.040 8.517 1.00 95.62 78 MET A CA 1
ATOM 602 C C . MET A 1 78 ? 1.268 0.672 8.555 1.00 95.62 78 MET A C 1
ATOM 604 O O . MET A 1 78 ? 1.999 0.997 7.621 1.00 95.62 78 MET A O 1
ATOM 608 N N . GLU A 1 79 ? 1.720 -0.048 9.584 1.00 96.31 79 GLU A N 1
ATOM 609 C CA . GLU A 1 79 ? 3.081 -0.597 9.635 1.00 96.31 79 GLU A CA 1
ATOM 610 C C . GLU A 1 79 ? 3.299 -1.660 8.547 1.00 96.31 79 GLU A C 1
ATOM 612 O O . GLU A 1 79 ? 4.300 -1.627 7.831 1.00 96.31 79 GLU A O 1
ATOM 617 N N . ALA A 1 80 ? 2.331 -2.560 8.357 1.00 94.19 80 ALA A N 1
ATOM 618 C CA . ALA A 1 80 ? 2.369 -3.564 7.300 1.00 94.19 80 ALA A CA 1
ATOM 619 C C . ALA A 1 80 ? 2.401 -2.931 5.898 1.00 94.19 80 ALA A C 1
ATOM 621 O O . ALA A 1 80 ? 3.185 -3.371 5.057 1.00 94.19 80 ALA A O 1
ATOM 622 N N . LEU A 1 81 ? 1.618 -1.869 5.664 1.00 94.75 81 LEU A N 1
ATOM 623 C CA . LEU A 1 81 ? 1.673 -1.088 4.427 1.00 94.75 81 LEU A CA 1
ATOM 624 C C . LEU A 1 81 ? 3.068 -0.486 4.211 1.00 94.75 81 LEU A C 1
ATOM 626 O O . LEU A 1 81 ? 3.621 -0.607 3.119 1.00 94.75 81 LEU A O 1
ATOM 630 N N . GLY A 1 82 ? 3.650 0.131 5.243 1.00 93.25 82 GLY A N 1
ATOM 631 C CA . GLY A 1 82 ? 4.997 0.703 5.177 1.00 93.25 82 GLY A CA 1
ATOM 632 C C . GLY A 1 82 ? 6.047 -0.335 4.779 1.00 93.25 82 GLY A C 1
ATOM 633 O O . GLY A 1 82 ? 6.800 -0.115 3.831 1.00 93.25 82 GLY A O 1
ATOM 634 N N . ASN A 1 83 ? 6.023 -1.499 5.430 1.00 93.75 83 ASN A N 1
ATOM 635 C CA . ASN A 1 83 ? 6.928 -2.604 5.121 1.00 93.75 83 ASN A CA 1
ATOM 636 C C . ASN A 1 83 ? 6.727 -3.122 3.690 1.00 93.75 83 ASN A C 1
ATOM 638 O O . ASN A 1 83 ? 7.702 -3.353 2.979 1.00 93.75 83 ASN A O 1
ATOM 642 N N . ALA A 1 84 ? 5.481 -3.278 3.236 1.00 89.56 84 ALA A N 1
ATOM 643 C CA . ALA A 1 84 ? 5.191 -3.730 1.877 1.00 89.56 84 ALA A CA 1
ATOM 644 C C . ALA A 1 84 ? 5.734 -2.750 0.822 1.00 89.56 84 ALA A C 1
ATOM 646 O O . ALA A 1 84 ? 6.373 -3.172 -0.141 1.00 89.56 84 ALA A O 1
ATOM 647 N N . LEU A 1 85 ? 5.541 -1.444 1.026 1.00 90.62 85 LEU A N 1
ATOM 648 C CA . LEU A 1 85 ? 6.059 -0.412 0.125 1.00 90.62 85 LEU A CA 1
ATOM 649 C C . LEU A 1 85 ? 7.591 -0.347 0.131 1.00 90.62 85 LEU A C 1
ATOM 651 O O . LEU A 1 85 ? 8.191 -0.176 -0.927 1.00 90.62 85 LEU A O 1
ATOM 655 N N . GLU A 1 86 ? 8.231 -0.522 1.288 1.00 91.25 86 GLU A N 1
ATOM 656 C CA . GLU A 1 86 ? 9.692 -0.581 1.384 1.00 91.25 86 GLU A CA 1
ATOM 657 C C . GLU A 1 86 ? 10.258 -1.798 0.640 1.00 91.25 86 GLU A C 1
ATOM 659 O O . GLU A 1 86 ? 11.207 -1.661 -0.133 1.00 91.25 86 GLU A O 1
ATOM 664 N N . GLN A 1 87 ? 9.647 -2.977 0.796 1.00 87.69 87 GLN A N 1
ATOM 665 C CA . GLN A 1 87 ? 10.060 -4.176 0.059 1.00 87.69 87 GLN A CA 1
ATOM 666 C C . GLN A 1 87 ? 9.876 -4.006 -1.454 1.00 87.69 87 GLN A C 1
ATOM 668 O O . GLN A 1 87 ? 10.757 -4.387 -2.225 1.00 87.69 87 GLN A O 1
ATOM 673 N N . LEU A 1 88 ? 8.774 -3.388 -1.885 1.00 85.31 88 LEU A N 1
ATOM 674 C CA . LEU A 1 88 ? 8.533 -3.081 -3.296 1.00 85.31 88 LEU A CA 1
ATOM 675 C C . LEU A 1 88 ? 9.545 -2.072 -3.849 1.00 85.31 88 LEU A C 1
ATOM 677 O O . LEU A 1 88 ? 10.005 -2.235 -4.973 1.00 85.31 88 LEU A O 1
ATOM 681 N N . LEU A 1 89 ? 9.939 -1.065 -3.068 1.00 86.12 89 LEU A N 1
ATOM 682 C CA . LEU A 1 89 ? 10.938 -0.083 -3.489 1.00 86.12 89 LEU A CA 1
ATOM 683 C C . LEU A 1 89 ? 12.343 -0.694 -3.602 1.00 86.12 89 LEU A C 1
ATOM 685 O O . LEU A 1 89 ? 13.078 -0.377 -4.534 1.00 86.12 89 LEU A O 1
ATOM 689 N N . LEU A 1 90 ? 12.730 -1.539 -2.642 1.00 85.25 90 LEU A N 1
ATOM 690 C CA . LEU A 1 90 ? 14.080 -2.104 -2.568 1.00 85.25 90 LEU A CA 1
ATOM 691 C C . LEU A 1 90 ? 14.283 -3.300 -3.502 1.00 85.25 90 LEU A C 1
ATOM 693 O O . LEU A 1 90 ? 15.384 -3.486 -4.023 1.00 85.25 90 LEU A O 1
ATOM 697 N N . PHE A 1 91 ? 13.248 -4.119 -3.695 1.00 82.25 91 PHE A N 1
ATOM 698 C CA . PHE A 1 91 ? 13.367 -5.414 -4.371 1.00 82.25 91 PHE A CA 1
ATOM 699 C C . PHE A 1 91 ? 12.351 -5.631 -5.491 1.00 82.25 91 PHE A C 1
ATOM 701 O O . PHE A 1 91 ? 12.415 -6.662 -6.161 1.00 82.25 91 PHE A O 1
ATOM 708 N N . GLY A 1 92 ? 11.429 -4.693 -5.710 1.00 77.81 92 GLY A N 1
ATOM 709 C CA . GLY A 1 92 ? 10.371 -4.837 -6.699 1.00 77.81 92 GLY A CA 1
ATOM 710 C C . GLY A 1 92 ? 10.917 -4.959 -8.115 1.00 77.81 92 GLY A C 1
ATOM 711 O O . GLY A 1 92 ? 11.566 -4.052 -8.637 1.00 77.81 92 GLY A O 1
ATOM 712 N N . ARG A 1 93 ? 10.622 -6.083 -8.770 1.00 79.62 93 ARG A N 1
ATOM 713 C CA . ARG A 1 93 ? 10.845 -6.264 -10.207 1.00 79.62 93 ARG A CA 1
ATOM 714 C C . ARG A 1 93 ? 9.526 -6.104 -10.948 1.00 79.62 93 ARG A C 1
ATOM 716 O O . ARG A 1 93 ? 8.451 -6.260 -10.379 1.00 79.62 93 ARG A O 1
ATOM 723 N N . ALA A 1 94 ? 9.605 -5.854 -12.253 1.00 71.38 94 ALA A N 1
ATOM 724 C CA . ALA A 1 94 ? 8.419 -5.704 -13.097 1.00 71.38 94 ALA A CA 1
ATOM 725 C C . ALA A 1 94 ? 7.458 -6.910 -13.017 1.00 71.38 94 ALA A C 1
ATOM 727 O O . ALA A 1 94 ? 6.251 -6.715 -13.009 1.00 71.38 94 ALA A O 1
ATOM 728 N N . CYS A 1 95 ? 7.980 -8.136 -12.886 1.00 73.38 95 CYS A N 1
ATOM 729 C CA . CYS A 1 95 ? 7.164 -9.347 -12.734 1.00 73.38 95 CYS A CA 1
ATOM 730 C C . CYS A 1 95 ? 6.499 -9.482 -11.355 1.00 73.38 95 CYS A C 1
ATOM 732 O O . CYS A 1 95 ? 5.457 -10.123 -11.241 1.00 73.38 95 CYS A O 1
ATOM 734 N N . ASP A 1 96 ? 7.075 -8.880 -10.312 1.00 77.56 96 ASP A N 1
ATOM 735 C CA . ASP A 1 96 ? 6.460 -8.855 -8.982 1.00 77.56 96 ASP A CA 1
ATOM 736 C C . ASP A 1 96 ? 5.246 -7.901 -8.982 1.00 77.56 96 ASP A C 1
ATOM 738 O O . ASP A 1 96 ? 4.301 -8.091 -8.218 1.00 77.56 96 ASP A O 1
ATOM 742 N N . LEU A 1 97 ? 5.233 -6.921 -9.897 1.00 77.62 97 LEU A N 1
ATOM 743 C CA . LEU A 1 97 ? 4.097 -6.032 -10.108 1.00 77.62 97 LEU A CA 1
ATOM 744 C C . LEU A 1 97 ? 2.887 -6.749 -10.713 1.00 77.62 97 LEU A C 1
ATOM 746 O O . LEU A 1 97 ? 1.767 -6.489 -10.288 1.00 77.62 97 LEU A O 1
ATOM 750 N N . ASP A 1 98 ? 3.107 -7.648 -11.677 1.00 82.00 98 ASP A N 1
ATOM 751 C CA . ASP A 1 98 ? 2.026 -8.402 -12.324 1.00 82.00 98 ASP A CA 1
ATOM 752 C C . ASP A 1 98 ? 1.289 -9.284 -11.300 1.00 82.00 98 ASP A C 1
ATOM 754 O O . ASP A 1 98 ? 0.062 -9.281 -11.243 1.00 82.00 98 ASP A O 1
ATOM 758 N N . LEU A 1 99 ? 2.042 -9.971 -10.431 1.00 83.44 99 LEU A N 1
ATOM 759 C CA . LEU A 1 99 ? 1.485 -10.789 -9.346 1.00 83.44 99 LEU A CA 1
ATOM 760 C C . LEU A 1 99 ? 0.737 -9.947 -8.305 1.00 83.44 99 LEU A C 1
ATOM 762 O O . LEU A 1 99 ? -0.292 -10.371 -7.779 1.00 83.44 99 LEU A O 1
ATOM 766 N N . LEU A 1 100 ? 1.256 -8.758 -7.987 1.00 83.62 100 LEU A N 1
ATOM 767 C CA . LEU A 1 100 ? 0.632 -7.862 -7.019 1.00 83.62 100 LEU A CA 1
ATOM 768 C C . LEU A 1 100 ? -0.652 -7.229 -7.568 1.00 83.62 100 LEU A C 1
ATOM 770 O O . LEU A 1 100 ? -1.629 -7.109 -6.832 1.00 83.62 100 LEU A O 1
ATOM 774 N N . GLU A 1 101 ? -0.663 -6.835 -8.842 1.00 87.12 101 GLU A N 1
ATOM 775 C CA . GLU A 1 101 ? -1.868 -6.357 -9.525 1.00 87.12 101 GLU A CA 1
ATOM 776 C C . GLU A 1 101 ? -2.936 -7.456 -9.585 1.00 87.12 101 GLU A C 1
ATOM 778 O O . GLU A 1 101 ? -4.081 -7.184 -9.230 1.00 87.12 101 GLU A O 1
ATOM 783 N N . GLU A 1 102 ? -2.565 -8.694 -9.933 1.00 88.50 102 GLU A N 1
ATOM 784 C CA . GLU A 1 102 ? -3.485 -9.839 -9.944 1.00 88.50 102 GLU A CA 1
ATOM 785 C C . GLU A 1 102 ? -4.088 -10.094 -8.556 1.00 88.50 102 GLU A C 1
ATOM 787 O O . GLU A 1 102 ? -5.303 -10.235 -8.415 1.00 88.50 102 GLU A O 1
ATOM 792 N N . TRP A 1 103 ? -3.259 -10.099 -7.509 1.00 87.50 103 TRP A N 1
ATOM 793 C CA . TRP A 1 103 ? -3.742 -10.267 -6.140 1.00 87.50 103 TRP A CA 1
ATOM 794 C C . TRP A 1 103 ? -4.684 -9.130 -5.714 1.00 87.50 103 TRP A C 1
ATOM 796 O O . TRP A 1 103 ? -5.751 -9.393 -5.159 1.00 87.50 103 TRP A O 1
ATOM 806 N N . LEU A 1 104 ? -4.335 -7.874 -6.019 1.00 86.81 104 LEU A N 1
ATOM 807 C CA . LEU A 1 104 ? -5.190 -6.718 -5.736 1.00 86.81 104 LEU A CA 1
ATOM 808 C C . LEU A 1 104 ? -6.508 -6.767 -6.515 1.00 86.81 104 LEU A C 1
ATOM 810 O O . LEU A 1 104 ? -7.526 -6.311 -6.001 1.00 86.81 104 LEU A O 1
ATOM 814 N N . ASP A 1 105 ? -6.508 -7.275 -7.747 1.00 88.88 105 ASP A N 1
ATOM 815 C CA . ASP A 1 105 ? -7.727 -7.474 -8.532 1.00 88.88 105 ASP A CA 1
ATOM 816 C C . ASP A 1 105 ? -8.619 -8.546 -7.896 1.00 88.88 105 ASP A C 1
ATOM 818 O O . ASP A 1 105 ? -9.832 -8.357 -7.824 1.00 88.88 105 ASP A O 1
ATOM 822 N N . ILE A 1 106 ? -8.049 -9.648 -7.403 1.00 88.81 106 ILE A N 1
ATOM 823 C CA . ILE A 1 106 ? -8.812 -10.702 -6.722 1.00 88.81 106 ILE A CA 1
ATOM 824 C C . ILE A 1 106 ? -9.427 -10.167 -5.426 1.00 88.81 106 ILE A C 1
ATOM 826 O O . ILE A 1 106 ? -10.635 -10.287 -5.233 1.00 88.81 106 ILE A O 1
ATOM 830 N N . GLU A 1 107 ? -8.623 -9.549 -4.561 1.00 83.56 107 GLU A N 1
ATOM 831 C CA . GLU A 1 107 ? -9.089 -9.062 -3.258 1.00 83.56 107 GLU A CA 1
ATOM 832 C C . GLU A 1 107 ? -10.140 -7.958 -3.402 1.00 83.56 107 GLU A C 1
ATOM 834 O O . GLU A 1 107 ? -11.208 -8.044 -2.795 1.00 83.56 107 GLU A O 1
ATOM 839 N N . LEU A 1 108 ? -9.900 -6.956 -4.256 1.00 77.25 108 LEU A N 1
ATOM 840 C CA . LEU A 1 108 ? -10.822 -5.824 -4.410 1.00 77.25 108 LEU A CA 1
ATOM 841 C C . LEU A 1 108 ? -12.130 -6.191 -5.121 1.00 77.25 108 LEU A C 1
ATOM 843 O O . LEU A 1 108 ? -13.130 -5.522 -4.890 1.00 77.25 108 LEU A O 1
ATOM 847 N N . ASN A 1 109 ? -12.149 -7.232 -5.960 1.00 78.12 109 ASN A N 1
ATOM 848 C CA . ASN A 1 109 ? -13.383 -7.721 -6.591 1.00 78.12 109 ASN A CA 1
ATOM 849 C C . ASN A 1 109 ? -14.116 -8.782 -5.750 1.00 78.12 109 ASN A C 1
ATOM 851 O O . ASN A 1 109 ? -15.202 -9.220 -6.134 1.00 78.12 109 ASN A O 1
ATOM 855 N N . SER A 1 110 ? -13.519 -9.234 -4.644 1.00 67.50 110 SER A N 1
ATOM 856 C CA . SER A 1 110 ? -14.123 -10.207 -3.725 1.00 67.50 110 SER A CA 1
ATOM 857 C C . SER A 1 110 ? -14.912 -9.572 -2.572 1.00 67.50 110 SER A C 1
ATOM 859 O O . SER A 1 110 ? -15.649 -10.283 -1.883 1.00 67.50 110 SER A O 1
ATOM 861 N N . MET A 1 111 ? -14.770 -8.254 -2.381 1.00 53.91 111 MET A N 1
ATOM 862 C CA . MET A 1 111 ? -15.505 -7.427 -1.412 1.00 53.91 111 MET A CA 1
ATOM 863 C C . MET A 1 111 ? -16.760 -6.804 -2.027 1.00 53.91 111 MET A C 1
ATOM 865 O O . MET A 1 111 ? -17.770 -6.714 -1.292 1.00 53.91 111 MET A O 1
#

pLDDT: mean 71.76, std 20.63, range [37.41, 96.81]

Radius of gyration: 26.92 Å; chains: 1; bounding box: 61×41×63 Å